Protein AF-A0A662L1Z4-F1 (afdb_monomer)

Foldseek 3Di:
DDPVDDDDDDDDDDPVVVVVLVVCCVVPVDVDSVRVVVVVVVVVVVVVVVVVVVVVVVVVVVVVVVVVVVVVVVVVVD

Structure (mmCIF, N/CA/C/O backbone):
data_AF-A0A662L1Z4-F1
#
_entry.id   AF-A0A662L1Z4-F1
#
loop_
_atom_site.group_PDB
_atom_site.id
_atom_site.type_symbol
_atom_site.label_atom_id
_atom_site.label_alt_id
_atom_site.label_comp_id
_atom_site.label_asym_id
_atom_site.label_entity_id
_atom_site.label_seq_id
_atom_site.pdbx_PDB_ins_code
_atom_site.Cartn_x
_atom_site.Cartn_y
_atom_sit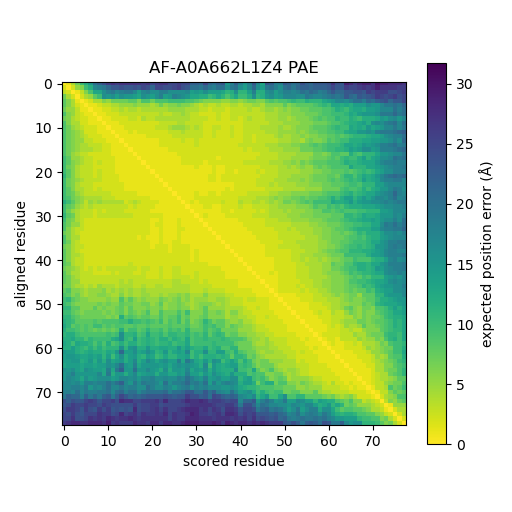e.Cartn_z
_atom_site.occupancy
_atom_site.B_iso_or_equiv
_atom_site.auth_seq_id
_atom_site.auth_comp_id
_atom_site.auth_asym_id
_atom_site.auth_atom_id
_atom_site.pdbx_PDB_model_num
ATOM 1 N N . MET A 1 1 ? -3.915 14.462 7.386 1.00 52.78 1 MET A N 1
ATOM 2 C CA . MET A 1 1 ? -2.621 13.742 7.367 1.00 52.78 1 MET A CA 1
ATOM 3 C C . MET A 1 1 ? -1.884 14.133 6.097 1.00 52.78 1 MET A C 1
ATOM 5 O O . MET A 1 1 ? -1.922 13.400 5.121 1.00 52.78 1 MET A O 1
ATOM 9 N N . THR A 1 2 ? -1.282 15.321 6.079 1.00 51.00 2 THR A N 1
ATOM 10 C CA . THR A 1 2 ? -0.634 15.869 4.875 1.00 51.00 2 THR A CA 1
ATOM 11 C C . THR A 1 2 ? 0.793 16.255 5.225 1.00 51.00 2 THR A C 1
ATOM 13 O O . THR A 1 2 ? 1.190 17.408 5.110 1.00 51.00 2 THR A O 1
ATOM 16 N N . ASP A 1 3 ? 1.549 15.293 5.749 1.00 61.88 3 ASP A N 1
ATOM 17 C CA . ASP A 1 3 ? 2.994 15.456 5.803 1.00 61.88 3 ASP A CA 1
ATOM 18 C C . ASP A 1 3 ? 3.535 15.077 4.421 1.00 61.88 3 ASP A C 1
ATOM 20 O O . ASP A 1 3 ? 3.452 13.922 4.008 1.00 61.88 3 ASP A O 1
ATOM 24 N N . ALA A 1 4 ? 3.992 16.078 3.667 1.00 71.94 4 ALA A N 1
ATOM 25 C CA . ALA A 1 4 ? 4.542 15.897 2.324 1.00 71.94 4 ALA A CA 1
ATOM 26 C C . ALA A 1 4 ? 5.989 15.377 2.346 1.00 71.94 4 ALA A C 1
ATOM 28 O O . ALA A 1 4 ? 6.585 15.157 1.289 1.00 71.94 4 ALA A O 1
ATOM 29 N N . ARG A 1 5 ? 6.579 15.205 3.534 1.00 88.31 5 ARG A N 1
ATOM 30 C CA . ARG A 1 5 ? 7.934 14.682 3.673 1.00 88.31 5 ARG A CA 1
ATOM 31 C C . ARG A 1 5 ? 7.962 13.200 3.318 1.00 88.31 5 ARG A C 1
ATOM 33 O O . ARG A 1 5 ? 7.110 12.418 3.732 1.00 88.31 5 ARG A O 1
ATOM 40 N N . THR A 1 6 ? 8.978 12.815 2.558 1.00 89.62 6 THR A N 1
ATOM 41 C CA . THR A 1 6 ? 9.228 11.425 2.177 1.00 89.62 6 THR A CA 1
ATOM 42 C C . THR A 1 6 ? 10.624 11.029 2.614 1.00 89.62 6 THR A C 1
ATOM 44 O O . THR A 1 6 ? 11.570 11.769 2.357 1.00 89.62 6 THR A O 1
ATOM 47 N N . GLU A 1 7 ? 10.755 9.840 3.191 1.00 94.25 7 GLU A N 1
ATOM 48 C CA . GLU A 1 7 ? 12.033 9.276 3.623 1.00 94.25 7 GLU A CA 1
ATOM 49 C C . GLU A 1 7 ? 12.430 8.098 2.732 1.00 94.25 7 GLU A C 1
ATOM 51 O O . GLU A 1 7 ? 11.590 7.291 2.318 1.00 94.25 7 GLU A O 1
ATOM 56 N N . LYS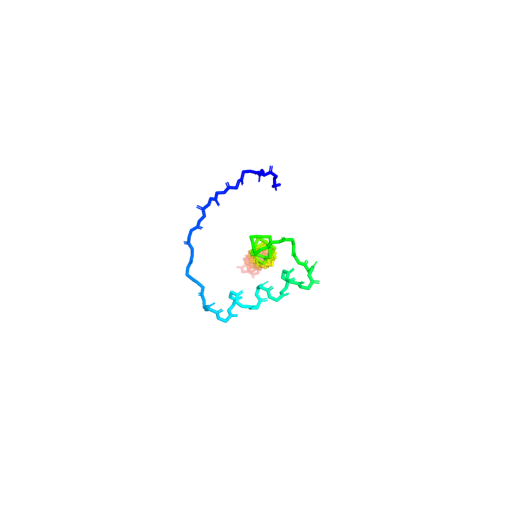 A 1 8 ? 13.725 7.984 2.418 1.00 94.12 8 LYS A N 1
ATOM 57 C CA . LYS A 1 8 ? 14.244 6.874 1.610 1.00 94.12 8 LYS A CA 1
ATOM 58 C C . LYS A 1 8 ? 14.506 5.665 2.501 1.00 94.12 8 LYS A C 1
ATOM 60 O O . LYS A 1 8 ? 15.308 5.729 3.425 1.00 94.12 8 LYS A O 1
ATOM 65 N N . ILE A 1 9 ? 13.913 4.532 2.145 1.00 94.81 9 ILE A N 1
ATOM 66 C CA . ILE A 1 9 ? 14.135 3.249 2.819 1.00 94.81 9 ILE A CA 1
ATOM 67 C C . ILE A 1 9 ? 14.725 2.216 1.854 1.00 94.81 9 ILE A C 1
ATOM 69 O O . ILE A 1 9 ? 14.566 2.324 0.637 1.00 94.81 9 ILE A O 1
ATOM 73 N N . THR A 1 10 ? 15.402 1.201 2.395 1.00 96.12 10 THR A N 1
ATOM 74 C CA . THR A 1 10 ? 15.868 0.032 1.631 1.00 96.12 10 THR A CA 1
ATOM 75 C C . THR A 1 10 ? 15.174 -1.212 2.166 1.00 96.12 10 THR A C 1
ATOM 77 O O . THR A 1 10 ? 15.251 -1.495 3.357 1.00 96.12 10 THR A O 1
ATOM 80 N N . ILE A 1 11 ? 14.509 -1.960 1.287 1.00 94.69 11 ILE A N 1
ATOM 81 C CA . ILE A 1 11 ? 13.778 -3.187 1.628 1.00 94.69 11 ILE A CA 1
ATOM 82 C C . ILE A 1 11 ? 14.214 -4.334 0.716 1.00 94.69 11 ILE A C 1
ATOM 84 O O . ILE A 1 11 ? 14.664 -4.112 -0.408 1.00 94.69 11 ILE A O 1
ATOM 88 N N . ARG A 1 12 ? 14.068 -5.575 1.189 1.00 96.88 12 ARG A N 1
ATOM 89 C CA . ARG A 1 12 ? 14.259 -6.777 0.367 1.00 96.88 12 ARG A CA 1
ATOM 90 C C . ARG A 1 12 ? 12.894 -7.293 -0.068 1.00 96.88 12 ARG A C 1
ATOM 92 O O . ARG A 1 12 ? 12.065 -7.602 0.779 1.00 96.88 12 ARG A O 1
ATOM 99 N N . LEU A 1 13 ? 12.683 -7.398 -1.376 1.00 96.19 13 LEU A N 1
ATOM 100 C CA . LEU A 1 13 ? 11.467 -7.953 -1.965 1.00 96.19 13 LEU A CA 1
ATOM 101 C C . LEU A 1 13 ? 11.811 -9.157 -2.847 1.00 96.19 13 LEU A C 1
ATOM 103 O O . LEU A 1 13 ? 12.882 -9.168 -3.464 1.00 96.19 13 LEU A O 1
ATOM 107 N N . PRO A 1 14 ? 10.913 -10.153 -2.954 1.00 98.19 14 PRO A N 1
ATOM 108 C CA . PRO A 1 14 ? 11.042 -11.206 -3.949 1.00 98.19 14 PRO A CA 1
ATOM 109 C C . PRO A 1 14 ? 11.200 -10.622 -5.357 1.00 98.19 14 PRO A C 1
ATOM 111 O O . PRO A 1 14 ? 10.488 -9.695 -5.749 1.00 98.19 14 PRO A O 1
ATOM 114 N N . VAL A 1 15 ? 12.102 -11.200 -6.154 1.00 97.94 15 VAL A N 1
ATOM 115 C CA . VAL A 1 15 ? 12.362 -10.741 -7.532 1.00 97.94 15 VAL A CA 1
ATOM 116 C C . VAL A 1 15 ? 11.101 -10.823 -8.400 1.00 97.94 15 VAL A C 1
ATOM 118 O O . VAL A 1 15 ? 10.893 -9.987 -9.275 1.00 97.94 15 VAL A O 1
ATOM 121 N N . SER A 1 16 ? 10.226 -11.801 -8.144 1.00 98.12 16 SER A N 1
ATOM 122 C CA . SER A 1 16 ? 8.920 -11.915 -8.802 1.00 98.12 16 SER A CA 1
ATOM 123 C C . SER A 1 16 ? 8.051 -10.671 -8.606 1.00 98.12 16 SER A C 1
ATOM 125 O O . SER A 1 16 ? 7.421 -10.232 -9.562 1.00 98.12 16 SER A O 1
ATOM 127 N N . TYR A 1 17 ? 8.061 -10.068 -7.416 1.00 97.50 17 TYR A N 1
ATOM 128 C CA . TYR A 1 17 ? 7.244 -8.890 -7.114 1.00 97.50 17 TYR A CA 1
ATOM 129 C C . TYR A 1 17 ? 7.798 -7.652 -7.808 1.00 97.50 17 TYR A C 1
ATOM 131 O O . TYR A 1 17 ? 7.039 -6.891 -8.398 1.00 97.50 17 TYR A O 1
ATOM 139 N N . LEU A 1 18 ? 9.125 -7.494 -7.832 1.00 96.94 18 LEU A N 1
ATOM 140 C CA . LEU A 1 18 ? 9.764 -6.421 -8.599 1.00 96.94 18 LEU A CA 1
ATOM 141 C C . LEU A 1 18 ? 9.411 -6.508 -10.090 1.00 96.94 18 LEU A C 1
ATOM 143 O O . LEU A 1 18 ? 9.089 -5.492 -10.698 1.00 96.94 18 LEU A O 1
ATOM 147 N N . ARG A 1 19 ? 9.395 -7.722 -10.660 1.00 98.06 19 ARG A N 1
ATOM 148 C CA . ARG A 1 19 ? 8.974 -7.942 -12.052 1.00 98.06 19 ARG A CA 1
ATOM 149 C C . ARG A 1 19 ? 7.500 -7.610 -12.286 1.00 98.06 19 ARG A C 1
ATOM 151 O O . ARG A 1 19 ? 7.184 -7.038 -13.320 1.00 98.06 19 ARG A O 1
ATOM 158 N N . ALA A 1 20 ? 6.614 -7.947 -11.351 1.00 97.81 20 ALA A N 1
ATOM 159 C CA . ALA A 1 20 ? 5.201 -7.585 -11.454 1.00 97.81 20 ALA A CA 1
ATOM 160 C C . ALA A 1 20 ? 5.015 -6.058 -11.431 1.00 97.81 20 ALA A C 1
ATOM 162 O O . ALA A 1 20 ? 4.345 -5.512 -12.303 1.00 97.81 20 ALA A O 1
ATOM 163 N N . ILE A 1 21 ? 5.691 -5.362 -10.510 1.00 97.56 21 ILE A N 1
ATOM 164 C CA . ILE A 1 21 ? 5.679 -3.892 -10.439 1.00 97.56 21 ILE A CA 1
ATOM 165 C C . ILE A 1 21 ? 6.211 -3.281 -11.744 1.00 97.56 21 ILE A C 1
ATOM 167 O O . ILE A 1 21 ? 5.650 -2.311 -12.244 1.00 97.56 21 ILE A O 1
ATOM 171 N N . ASP A 1 22 ? 7.261 -3.860 -12.332 1.00 97.94 22 ASP A N 1
ATOM 172 C CA . ASP A 1 22 ? 7.792 -3.401 -13.618 1.00 97.94 22 ASP A CA 1
ATOM 173 C C . ASP A 1 22 ? 6.776 -3.482 -14.752 1.00 97.94 22 ASP A C 1
ATOM 175 O O . ASP A 1 22 ? 6.737 -2.586 -15.592 1.00 97.94 22 ASP A O 1
ATOM 179 N N . VAL A 1 23 ? 5.960 -4.537 -14.790 1.00 98.31 23 VAL A N 1
ATOM 180 C CA . VAL A 1 23 ? 4.889 -4.656 -15.785 1.00 98.31 23 VAL A CA 1
ATOM 181 C C . VAL A 1 23 ? 3.870 -3.536 -15.595 1.00 98.31 23 VAL A C 1
ATOM 183 O O . VAL A 1 23 ? 3.560 -2.865 -16.574 1.00 98.31 23 VAL A O 1
ATOM 186 N N . LEU A 1 24 ? 3.429 -3.277 -14.359 1.00 97.94 24 LEU A N 1
ATOM 187 C CA . LEU A 1 24 ? 2.466 -2.208 -14.054 1.00 97.94 24 LEU A CA 1
ATOM 188 C C . LEU A 1 24 ? 2.975 -0.829 -14.500 1.00 97.94 24 LEU A C 1
ATOM 190 O O . LEU A 1 24 ? 2.255 -0.057 -15.126 1.00 97.94 24 LEU A O 1
ATOM 194 N N . VAL A 1 25 ? 4.254 -0.540 -14.261 1.00 98.25 25 VAL A N 1
ATOM 195 C CA . VAL A 1 25 ? 4.863 0.715 -14.725 1.00 98.25 25 VAL A CA 1
ATOM 196 C C . VAL A 1 25 ? 4.947 0.763 -16.255 1.00 98.25 25 VAL A C 1
ATOM 198 O O . VAL A 1 25 ? 4.640 1.785 -16.861 1.00 98.25 25 VAL A O 1
ATOM 201 N N . ARG A 1 26 ? 5.336 -0.340 -16.907 1.00 97.94 26 ARG A N 1
ATOM 202 C CA . ARG A 1 26 ? 5.481 -0.399 -18.375 1.00 97.94 26 ARG A CA 1
ATOM 203 C C . ARG A 1 26 ? 4.166 -0.220 -19.124 1.00 97.94 26 ARG A C 1
ATOM 205 O O . ARG A 1 26 ? 4.184 0.357 -20.205 1.00 97.94 26 ARG A O 1
ATOM 212 N N . VAL A 1 27 ? 3.058 -0.719 -18.580 1.00 98.06 27 VAL A N 1
ATOM 213 C CA . VAL A 1 27 ? 1.728 -0.550 -19.190 1.00 98.06 27 VAL A CA 1
ATOM 214 C C . VAL A 1 27 ? 1.109 0.820 -18.892 1.00 98.06 27 VAL A C 1
ATOM 216 O O . VAL A 1 27 ? 0.033 1.116 -19.398 1.00 98.06 27 VAL A O 1
ATOM 219 N N . GLY A 1 28 ? 1.792 1.664 -18.109 1.00 97.25 28 GLY A N 1
ATOM 220 C CA . GLY A 1 28 ? 1.346 3.017 -17.780 1.00 97.25 28 GLY A CA 1
ATOM 221 C C . GLY A 1 28 ? 0.371 3.101 -16.605 1.00 97.25 28 GLY A C 1
ATOM 222 O O . GLY A 1 28 ? -0.174 4.174 -16.372 1.00 97.25 28 GLY A O 1
ATOM 223 N N . ASP A 1 29 ? 0.173 2.012 -15.857 1.00 97.62 29 ASP A N 1
ATOM 224 C CA . ASP A 1 29 ? -0.707 1.981 -14.679 1.00 97.62 29 ASP A CA 1
ATOM 225 C C . ASP A 1 29 ? -0.134 2.826 -13.528 1.00 97.62 29 ASP A C 1
ATOM 227 O O . ASP A 1 29 ? -0.851 3.543 -12.837 1.00 97.62 29 ASP A O 1
ATOM 231 N N . PHE A 1 30 ? 1.198 2.827 -13.382 1.00 97.75 30 PHE A N 1
ATOM 232 C CA . PHE A 1 30 ? 1.903 3.689 -12.435 1.00 97.75 30 PHE A CA 1
ATOM 233 C C . PHE A 1 30 ? 3.053 4.457 -13.092 1.00 97.75 30 PHE A C 1
ATOM 235 O O . PHE A 1 30 ? 3.791 3.898 -13.904 1.00 97.75 30 PHE A O 1
ATOM 242 N N . PRO A 1 31 ? 3.313 5.708 -12.668 1.00 97.00 31 PRO A N 1
ATOM 243 C CA . PRO A 1 31 ? 4.393 6.522 -13.227 1.00 97.00 31 PRO A CA 1
ATOM 244 C C . PRO A 1 31 ? 5.792 6.038 -12.812 1.00 97.00 31 PRO A C 1
ATOM 246 O O . PRO A 1 31 ? 6.786 6.370 -13.452 1.00 97.00 31 PRO A O 1
ATOM 249 N N . SER A 1 32 ? 5.909 5.293 -11.706 1.00 97.94 32 SER A N 1
ATOM 250 C CA . SER A 1 32 ? 7.180 4.735 -11.237 1.00 97.94 32 SER A CA 1
ATOM 251 C C . SER A 1 32 ? 6.970 3.571 -10.269 1.00 97.94 32 SER A C 1
ATOM 253 O O . SER A 1 32 ? 5.914 3.453 -9.646 1.00 97.94 32 SER A O 1
ATOM 255 N N . ARG A 1 33 ? 8.022 2.766 -10.056 1.00 96.38 33 ARG A N 1
ATOM 256 C CA . ARG A 1 33 ? 8.034 1.717 -9.018 1.00 96.38 33 ARG A CA 1
ATOM 257 C C . ARG A 1 33 ? 7.734 2.287 -7.634 1.00 96.38 33 ARG A C 1
ATOM 259 O O . ARG A 1 33 ? 7.001 1.682 -6.862 1.00 96.38 33 ARG A O 1
ATOM 266 N N . SER A 1 34 ? 8.306 3.451 -7.325 1.00 96.56 34 SER A N 1
ATOM 267 C CA . SER A 1 34 ? 8.111 4.117 -6.038 1.00 96.56 34 SER A CA 1
ATOM 268 C C . SER A 1 34 ? 6.654 4.511 -5.821 1.00 96.56 34 SER A C 1
ATOM 270 O O . SER A 1 34 ? 6.174 4.411 -4.698 1.00 96.56 34 SER A O 1
ATOM 272 N N . GLU A 1 35 ? 5.945 4.926 -6.874 1.00 96.44 35 GLU A N 1
ATOM 273 C CA . GLU A 1 35 ? 4.526 5.268 -6.769 1.00 96.44 35 GLU A CA 1
ATOM 274 C C . GLU A 1 35 ? 3.651 4.031 -6.589 1.00 96.44 35 GLU A C 1
ATOM 276 O O . GLU A 1 35 ? 2.830 4.014 -5.680 1.00 96.44 35 GLU A O 1
ATOM 281 N N . ALA A 1 36 ? 3.903 2.965 -7.356 1.00 97.00 36 ALA A N 1
ATOM 282 C CA . ALA A 1 36 ? 3.204 1.691 -7.180 1.00 97.00 36 ALA A CA 1
ATOM 283 C C . ALA A 1 36 ? 3.353 1.151 -5.744 1.00 97.00 36 ALA A C 1
ATOM 285 O O . ALA A 1 36 ? 2.385 0.723 -5.119 1.00 97.00 36 ALA A O 1
ATOM 286 N N . ILE A 1 37 ? 4.567 1.225 -5.183 1.00 96.31 37 ILE A N 1
ATOM 287 C CA . ILE A 1 37 ? 4.834 0.794 -3.803 1.00 96.31 37 ILE A CA 1
ATOM 288 C C . ILE A 1 37 ? 4.143 1.718 -2.793 1.00 96.31 37 ILE A C 1
ATOM 290 O O . ILE A 1 37 ? 3.545 1.228 -1.837 1.00 96.31 37 ILE A O 1
ATOM 294 N N . ARG A 1 38 ? 4.198 3.044 -2.983 1.00 94.88 38 ARG A N 1
ATOM 295 C CA . ARG A 1 38 ? 3.504 3.997 -2.099 1.00 94.88 38 ARG A CA 1
ATOM 296 C C . ARG A 1 38 ? 1.997 3.775 -2.094 1.00 94.88 38 ARG A C 1
ATOM 298 O O . ARG A 1 38 ? 1.408 3.824 -1.019 1.00 94.88 38 ARG A O 1
ATOM 305 N N . TYR A 1 39 ? 1.406 3.531 -3.260 1.00 95.94 39 TYR A N 1
ATOM 306 C CA . TYR A 1 39 ? -0.010 3.217 -3.404 1.00 95.94 39 TYR A CA 1
ATOM 307 C C . TYR A 1 39 ? -0.368 1.955 -2.606 1.00 95.94 39 TYR A C 1
ATOM 309 O O . TYR A 1 39 ? -1.204 2.015 -1.711 1.00 95.94 39 TYR A O 1
ATOM 317 N N . ALA A 1 40 ? 0.361 0.853 -2.815 1.00 95.81 40 ALA A N 1
ATOM 318 C CA . ALA A 1 40 ? 0.118 -0.399 -2.097 1.00 95.81 40 ALA A CA 1
ATOM 319 C C . ALA A 1 40 ? 0.259 -0.261 -0.568 1.00 95.81 40 ALA A C 1
ATOM 321 O O . ALA A 1 40 ? -0.546 -0.799 0.190 1.00 95.81 40 ALA A O 1
ATOM 322 N N . VAL A 1 41 ? 1.273 0.474 -0.095 1.00 95.19 41 VAL A N 1
ATOM 323 C CA . VAL A 1 41 ? 1.467 0.727 1.344 1.00 95.19 41 VAL A CA 1
ATOM 324 C C . VAL A 1 41 ? 0.340 1.591 1.907 1.00 95.19 41 VAL A C 1
ATOM 326 O O . VAL A 1 41 ? -0.128 1.334 3.014 1.00 95.19 41 VAL A O 1
ATOM 329 N N . ARG A 1 42 ? -0.098 2.609 1.160 1.00 93.81 42 ARG A N 1
ATOM 330 C CA . ARG A 1 42 ? -1.194 3.494 1.554 1.00 93.81 42 ARG A CA 1
ATOM 331 C C . ARG A 1 42 ? -2.494 2.711 1.724 1.00 93.81 42 ARG A C 1
ATOM 333 O O . ARG A 1 42 ? -3.098 2.817 2.788 1.00 93.81 42 ARG A O 1
ATOM 340 N N . ASP A 1 43 ? -2.881 1.932 0.719 1.00 95.31 43 ASP A N 1
ATOM 341 C CA . ASP A 1 43 ? -4.114 1.137 0.746 1.00 95.31 43 ASP A CA 1
ATOM 342 C C . ASP A 1 43 ? -4.098 0.163 1.927 1.00 95.31 43 ASP A C 1
ATOM 344 O O . ASP A 1 43 ? -5.013 0.169 2.748 1.00 95.31 43 ASP A O 1
ATOM 348 N N . MET A 1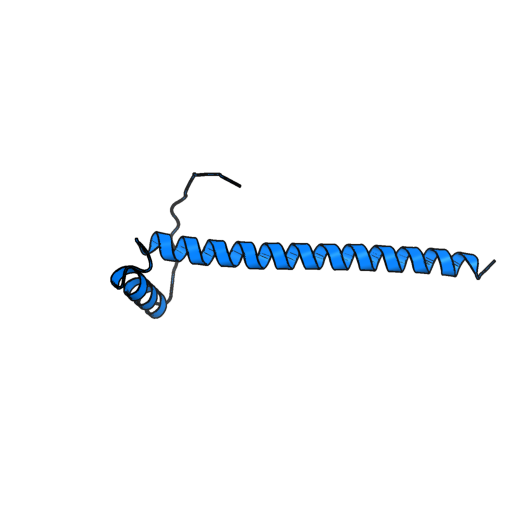 44 ? -2.985 -0.554 2.116 1.00 95.69 44 MET A N 1
ATOM 349 C CA . MET A 1 44 ? -2.803 -1.443 3.265 1.00 95.69 44 MET A CA 1
ATOM 350 C C . MET A 1 44 ? -2.956 -0.705 4.608 1.00 95.69 44 MET A C 1
ATOM 352 O O . MET A 1 44 ? -3.539 -1.248 5.545 1.00 95.69 44 MET A O 1
ATOM 356 N N . ILE A 1 45 ? -2.422 0.514 4.751 1.00 95.06 45 ILE A N 1
ATOM 357 C CA . ILE A 1 45 ? -2.564 1.285 5.996 1.00 95.06 45 ILE A CA 1
ATOM 358 C C . ILE A 1 45 ? -4.027 1.660 6.232 1.00 95.06 45 ILE A C 1
ATOM 360 O O . ILE A 1 45 ? -4.510 1.451 7.343 1.00 95.06 45 ILE A O 1
ATOM 364 N N . TYR A 1 46 ? -4.726 2.189 5.225 1.00 92.12 46 TYR A N 1
ATOM 365 C CA . TYR A 1 46 ? -6.127 2.593 5.378 1.00 92.12 46 TYR A CA 1
ATOM 366 C C . TYR A 1 46 ? -7.023 1.408 5.739 1.00 92.12 46 TYR A C 1
ATOM 368 O O . TYR A 1 46 ? -7.716 1.473 6.753 1.00 92.12 46 TYR A O 1
ATOM 376 N N . GLU A 1 47 ? -6.904 0.290 5.019 1.00 93.56 47 GLU A N 1
ATOM 377 C CA . GLU A 1 47 ? -7.655 -0.937 5.320 1.00 93.56 47 GLU A CA 1
ATOM 378 C C . GLU A 1 47 ? -7.440 -1.408 6.768 1.00 93.56 47 GLU A C 1
ATOM 380 O O . GLU A 1 47 ? -8.365 -1.855 7.451 1.00 93.56 47 GLU A O 1
ATOM 385 N N . ARG A 1 48 ? -6.204 -1.302 7.271 1.00 92.75 48 ARG A N 1
ATOM 386 C CA . ARG A 1 48 ? -5.864 -1.733 8.634 1.00 92.75 48 ARG A CA 1
ATOM 387 C C . ARG A 1 48 ? -6.326 -0.739 9.691 1.00 92.75 48 ARG A C 1
ATOM 389 O O . ARG A 1 48 ? -6.732 -1.178 10.766 1.00 92.75 48 ARG A O 1
ATOM 396 N N . VAL A 1 49 ? -6.272 0.560 9.410 1.00 93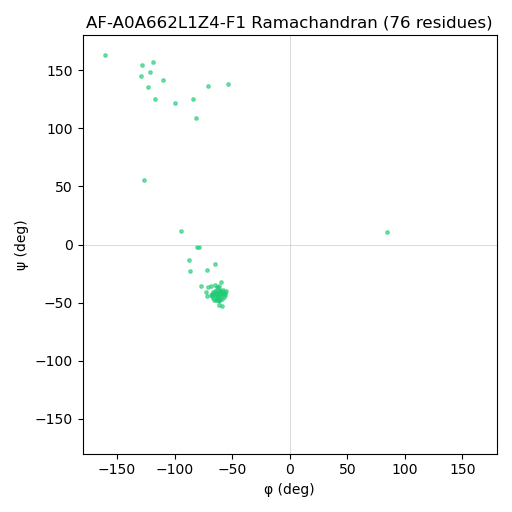.00 49 VAL A N 1
ATOM 397 C CA . VAL A 1 49 ? -6.778 1.602 10.313 1.00 93.00 49 VAL A CA 1
ATOM 398 C C . VAL A 1 49 ? -8.286 1.460 10.481 1.00 93.00 49 VAL A C 1
ATOM 400 O O . VAL A 1 49 ? -8.749 1.410 11.621 1.00 93.00 49 VAL A O 1
ATOM 403 N N . ASP A 1 50 ? -9.029 1.298 9.388 1.00 89.62 50 ASP A N 1
ATOM 404 C CA . ASP A 1 50 ? -10.486 1.140 9.434 1.00 89.62 50 ASP A CA 1
ATOM 405 C C . ASP A 1 50 ? -10.881 -0.108 1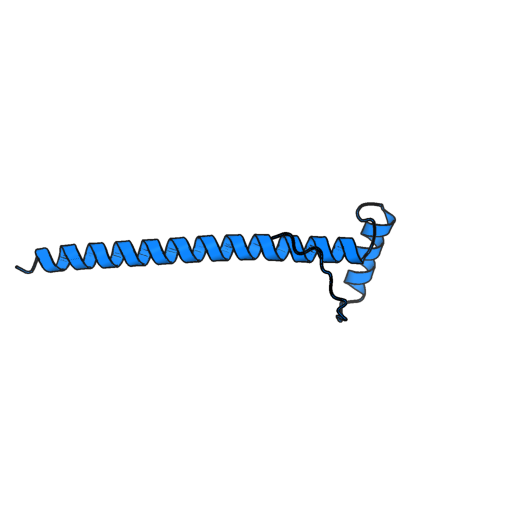0.235 1.00 89.62 50 ASP A C 1
ATOM 407 O O . ASP A 1 50 ? -11.697 -0.031 11.158 1.00 89.62 50 ASP A O 1
ATOM 411 N N . TYR A 1 51 ? -10.203 -1.234 9.989 1.00 91.69 51 TYR A N 1
ATOM 412 C CA . TYR A 1 51 ? -10.405 -2.464 10.758 1.00 91.69 51 TYR A CA 1
ATOM 413 C C . TYR A 1 51 ? -10.145 -2.281 12.263 1.00 91.69 51 TYR A C 1
ATOM 415 O O . TYR A 1 51 ? -10.896 -2.788 13.102 1.00 91.69 51 TYR A O 1
ATOM 423 N N . VAL A 1 52 ? -9.078 -1.567 12.632 1.00 93.12 52 VAL A N 1
ATOM 424 C CA . VAL A 1 52 ? -8.744 -1.309 14.040 1.00 93.12 52 VAL A CA 1
ATOM 425 C C . VAL A 1 52 ? -9.779 -0.389 14.688 1.00 93.12 52 VAL A C 1
ATOM 427 O O . VAL A 1 52 ? -10.211 -0.676 15.804 1.00 93.12 52 VAL A O 1
ATOM 430 N N . ILE A 1 53 ? -10.221 0.665 13.997 1.00 92.69 53 ILE A N 1
ATOM 431 C CA . ILE A 1 53 ? -11.249 1.590 14.498 1.00 92.69 53 ILE A CA 1
ATOM 432 C C . ILE A 1 53 ? -12.564 0.848 14.753 1.00 92.69 53 ILE A C 1
ATOM 434 O O . ILE A 1 53 ? -13.160 1.009 15.819 1.00 92.69 53 ILE A O 1
ATOM 438 N N . GLU A 1 54 ? -13.014 0.013 13.813 1.00 92.56 54 GLU A N 1
ATOM 439 C CA . GLU A 1 54 ? -14.224 -0.793 14.003 1.00 92.56 54 GLU A CA 1
ATOM 440 C C . GLU A 1 54 ? -14.101 -1.743 15.191 1.00 92.56 54 GLU A C 1
ATOM 442 O O . 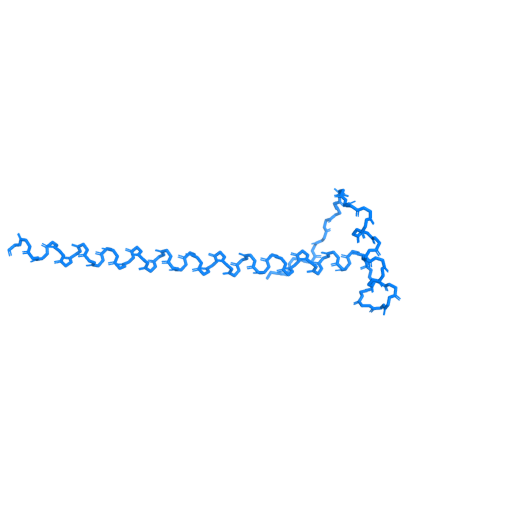GLU A 1 54 ? -15.036 -1.881 15.982 1.00 92.56 54 GLU A O 1
ATOM 447 N N . LYS A 1 55 ? -12.942 -2.390 15.338 1.00 92.62 55 LYS A N 1
ATOM 448 C CA . LYS A 1 55 ? -12.704 -3.312 16.446 1.00 92.62 55 LYS A CA 1
ATOM 449 C C . LYS A 1 55 ? -12.745 -2.594 17.796 1.00 92.62 55 LYS A C 1
ATOM 451 O O . LYS A 1 55 ? -13.363 -3.116 18.718 1.00 92.62 55 LYS A O 1
ATOM 456 N N . ILE A 1 56 ? -12.135 -1.411 17.898 1.00 93.06 56 ILE A N 1
ATOM 457 C CA . ILE A 1 56 ? -12.158 -0.595 19.122 1.00 93.06 56 ILE A CA 1
ATOM 458 C C . ILE A 1 56 ? -13.596 -0.202 19.476 1.00 93.06 56 ILE A C 1
ATOM 460 O O . ILE A 1 56 ? -14.018 -0.438 20.603 1.00 93.06 56 ILE A O 1
ATOM 464 N N . LYS A 1 57 ? -14.386 0.292 18.511 1.00 93.75 57 LYS A N 1
ATOM 465 C CA . LYS A 1 57 ? -15.797 0.655 18.748 1.00 93.75 57 LYS A CA 1
ATOM 466 C C . LYS A 1 57 ? -16.623 -0.519 19.276 1.00 93.75 57 LYS A C 1
ATOM 468 O O . LYS A 1 57 ? -17.338 -0.366 20.258 1.00 93.75 57 LYS A O 1
ATOM 473 N N . ARG A 1 58 ? -16.477 -1.705 18.674 1.00 92.50 58 ARG A N 1
ATOM 474 C CA . ARG A 1 58 ? -17.182 -2.919 19.127 1.00 92.50 58 ARG A CA 1
ATOM 475 C C . ARG A 1 58 ? -16.781 -3.325 20.546 1.00 92.50 58 ARG A C 1
ATOM 477 O O . ARG A 1 58 ? -17.624 -3.801 21.298 1.00 92.50 58 ARG A O 1
ATOM 484 N N . MET A 1 59 ? -15.507 -3.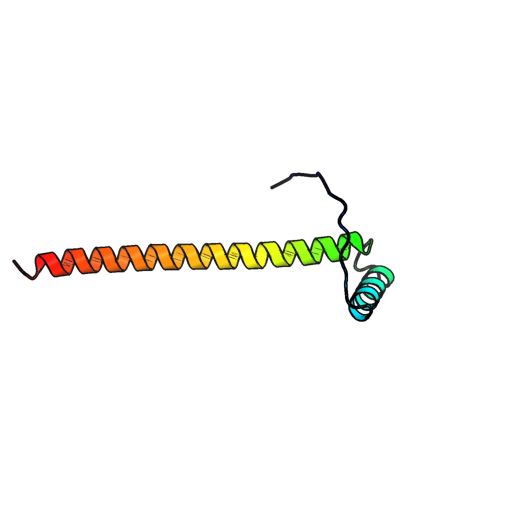157 20.907 1.00 89.88 59 MET A N 1
ATOM 485 C CA . MET A 1 59 ? -15.036 -3.427 22.267 1.00 89.88 59 MET A CA 1
ATOM 486 C C . MET A 1 59 ? -15.632 -2.435 23.271 1.00 89.88 59 MET A C 1
ATOM 488 O O . MET A 1 59 ? -16.171 -2.871 24.282 1.00 89.88 59 MET A O 1
ATOM 492 N N . GLU A 1 60 ? -15.629 -1.136 22.961 1.00 92.44 60 GLU A N 1
ATOM 493 C CA . GLU A 1 60 ? -16.250 -0.115 23.817 1.00 92.44 60 GLU A CA 1
ATOM 494 C C . GLU A 1 60 ? -17.760 -0.341 23.999 1.00 92.44 60 GLU A C 1
ATOM 496 O O . GLU A 1 60 ? -18.291 -0.158 25.093 1.00 92.44 60 GLU A O 1
ATOM 501 N N . GLU A 1 61 ? -18.473 -0.729 22.940 1.00 93.62 61 GLU A N 1
ATOM 502 C CA . GLU A 1 61 ? -19.904 -1.047 23.004 1.00 93.62 61 GLU A CA 1
ATOM 503 C C . GLU A 1 61 ? -20.171 -2.284 23.869 1.00 93.62 61 GLU A C 1
ATOM 505 O O . GLU A 1 61 ? -21.073 -2.265 24.707 1.00 93.62 61 GLU A O 1
ATOM 510 N N . ALA A 1 62 ? -19.363 -3.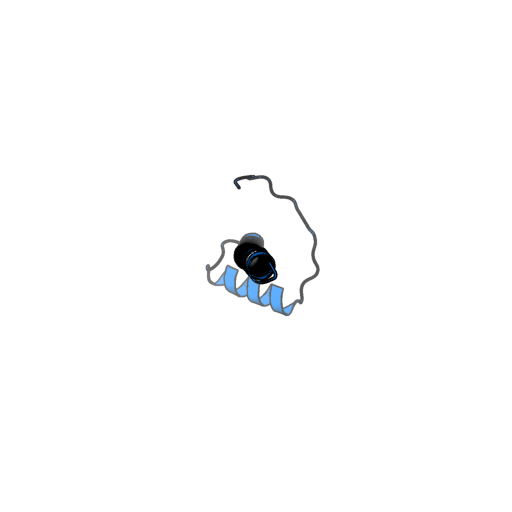338 23.718 1.00 88.88 62 ALA A N 1
ATOM 511 C CA . ALA A 1 62 ? -19.467 -4.536 24.544 1.00 88.88 62 ALA A CA 1
ATOM 512 C C . ALA A 1 62 ? -19.203 -4.231 26.027 1.00 88.88 62 ALA A C 1
ATOM 514 O O . ALA A 1 62 ? -19.967 -4.671 26.884 1.00 88.88 62 ALA A O 1
ATOM 515 N N . GLU A 1 63 ? -18.172 -3.437 26.332 1.00 89.50 63 GLU A N 1
ATOM 516 C CA . GLU A 1 63 ? -17.871 -2.996 27.700 1.00 89.50 63 GLU A CA 1
ATOM 517 C C . GLU A 1 63 ? -19.025 -2.188 28.307 1.00 89.50 63 GLU A C 1
ATOM 519 O O . GLU A 1 63 ? -19.397 -2.418 29.460 1.00 89.50 63 GLU A O 1
ATOM 524 N N . ARG A 1 64 ? -19.650 -1.291 27.531 1.00 93.06 64 ARG A N 1
ATOM 525 C CA . ARG A 1 64 ? -20.830 -0.533 27.986 1.00 93.06 64 ARG A CA 1
ATOM 526 C C . ARG A 1 64 ? -22.021 -1.438 28.279 1.00 9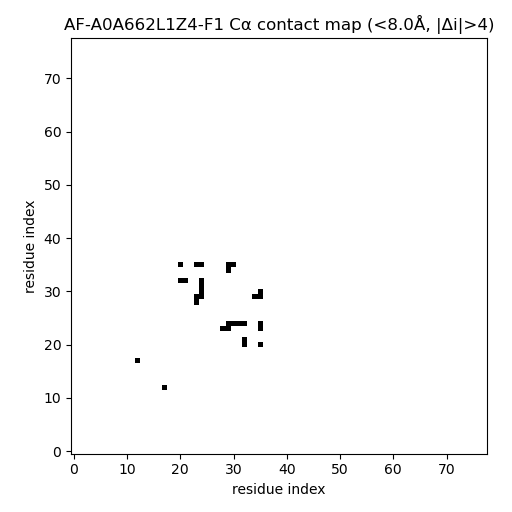3.06 64 ARG A C 1
ATOM 528 O O . ARG A 1 64 ? -22.658 -1.260 29.313 1.00 93.06 64 ARG A O 1
ATOM 535 N N . LEU A 1 65 ? -22.307 -2.401 27.402 1.00 89.88 65 LEU A N 1
ATOM 536 C CA . LEU A 1 65 ? -23.406 -3.352 27.592 1.00 89.88 65 LEU A CA 1
ATOM 537 C C . LEU A 1 65 ? -23.188 -4.223 28.833 1.00 89.88 65 LEU A C 1
ATOM 539 O O . LEU A 1 65 ? -24.123 -4.433 29.602 1.00 89.88 65 LEU A O 1
ATOM 543 N N . ILE A 1 66 ? -21.959 -4.694 29.060 1.00 87.62 66 ILE A N 1
ATOM 544 C CA . ILE A 1 66 ? -21.608 -5.469 30.259 1.00 87.62 66 ILE A CA 1
ATOM 545 C C . ILE A 1 66 ? -21.807 -4.618 31.519 1.00 87.62 66 ILE A C 1
ATOM 547 O O . ILE A 1 66 ? -22.481 -5.057 32.448 1.00 87.62 66 ILE A O 1
ATOM 551 N N . ALA A 1 67 ? -21.307 -3.379 31.531 1.00 89.75 67 ALA A N 1
ATOM 552 C CA . ALA A 1 67 ? -21.482 -2.472 32.666 1.00 89.75 67 ALA A CA 1
ATOM 553 C C . ALA A 1 67 ? -22.965 -2.148 32.940 1.00 89.75 67 ALA A C 1
ATOM 555 O O . ALA A 1 67 ? -23.381 -2.005 34.094 1.00 89.75 67 ALA A O 1
ATOM 556 N N . GLU A 1 68 ? -23.778 -2.036 31.889 1.00 91.06 68 GLU A N 1
ATOM 557 C CA . GLU A 1 68 ? -25.220 -1.837 32.006 1.00 91.06 68 GLU A CA 1
ATOM 558 C C . GLU A 1 68 ? -25.922 -3.075 32.592 1.00 91.06 68 GLU A C 1
ATOM 560 O O . GLU A 1 68 ? -26.727 -2.941 33.517 1.00 91.06 68 GLU A O 1
ATOM 565 N N . LEU A 1 69 ? -25.572 -4.280 32.133 1.00 85.25 69 LEU A N 1
ATOM 566 C CA . LEU A 1 69 ? -26.092 -5.538 32.682 1.00 85.25 69 LEU A CA 1
ATOM 567 C C . LEU A 1 69 ? -25.728 -5.717 34.163 1.00 85.25 69 LEU A C 1
ATOM 569 O O . LEU A 1 69 ? -26.598 -6.071 34.965 1.00 85.25 69 LEU A O 1
ATOM 573 N N . ASP A 1 70 ? -24.489 -5.408 34.549 1.00 83.75 70 ASP A N 1
ATOM 574 C CA . ASP A 1 70 ? -24.048 -5.470 35.947 1.00 83.75 70 ASP A CA 1
ATOM 575 C C . ASP A 1 70 ? -24.881 -4.537 36.835 1.00 83.75 70 ASP A C 1
ATOM 577 O O . ASP A 1 70 ? -25.326 -4.931 37.919 1.00 83.75 70 ASP A O 1
ATOM 581 N N . LYS A 1 71 ? -25.187 -3.328 36.349 1.00 83.94 71 LYS A N 1
ATOM 582 C CA . LYS A 1 71 ? -26.041 -2.367 37.058 1.00 83.94 71 LYS A CA 1
ATOM 583 C C . LYS A 1 71 ? -27.457 -2.903 37.290 1.00 83.94 71 LYS A C 1
ATOM 585 O O . LYS A 1 71 ? -27.995 -2.715 38.382 1.00 83.94 71 LYS A O 1
ATOM 590 N N . TYR A 1 72 ? -28.058 -3.565 36.300 1.00 78.88 72 TYR A N 1
ATOM 591 C CA . TYR A 1 72 ? -29.388 -4.167 36.446 1.00 78.88 72 TYR A CA 1
ATOM 592 C C . TYR A 1 72 ? -29.375 -5.400 37.354 1.00 78.88 72 TYR A C 1
ATOM 594 O O . TYR A 1 72 ? -30.307 -5.580 38.138 1.00 78.88 72 TYR A O 1
ATOM 602 N N . SER A 1 73 ? -28.319 -6.218 37.315 1.00 72.75 73 SER A N 1
ATOM 603 C CA . SER A 1 73 ? -28.199 -7.377 38.210 1.00 72.75 73 SER A CA 1
ATOM 604 C C . SER A 1 73 ? -28.099 -6.954 39.684 1.00 72.75 73 SER A C 1
ATOM 606 O O . SER A 1 73 ? -28.793 -7.513 40.529 1.00 72.75 73 SER A O 1
ATOM 608 N N . GLY A 1 74 ? -27.356 -5.882 39.987 1.00 63.50 74 GLY A N 1
ATOM 609 C CA . GLY A 1 74 ? -27.265 -5.303 41.333 1.00 63.50 74 GLY A CA 1
ATOM 610 C C . GLY A 1 74 ? -28.572 -4.698 41.872 1.00 63.50 74 GLY A C 1
ATOM 611 O O . GLY A 1 74 ? -28.689 -4.492 43.079 1.00 63.50 74 GLY A O 1
ATOM 612 N N . LEU A 1 75 ? -29.556 -4.425 41.006 1.00 59.09 75 LEU A N 1
ATOM 613 C CA . LEU A 1 75 ? -30.892 -3.939 41.379 1.00 59.09 75 LEU A CA 1
ATOM 614 C C . LEU A 1 75 ? -31.877 -5.076 41.702 1.00 59.09 75 LEU A C 1
ATOM 616 O O . LEU A 1 75 ? -32.839 -4.831 42.421 1.00 59.09 75 LEU A O 1
ATOM 620 N N . LEU A 1 76 ? -31.646 -6.296 41.199 1.00 58.66 76 LEU A N 1
ATOM 621 C CA . LEU A 1 76 ? -32.511 -7.467 41.425 1.00 58.66 76 LEU A CA 1
ATOM 622 C C . LEU A 1 76 ? -32.163 -8.248 42.703 1.00 58.66 76 LEU A C 1
ATOM 624 O O . LEU A 1 76 ? -32.950 -9.081 43.145 1.00 58.66 76 LEU A O 1
ATOM 628 N N . THR A 1 77 ? -31.000 -7.983 43.302 1.00 56.06 77 THR A N 1
ATOM 629 C CA . THR A 1 77 ? -30.531 -8.628 44.543 1.00 56.06 77 THR A CA 1
ATOM 630 C C . THR A 1 77 ? -30.863 -7.822 45.812 1.00 56.06 77 THR A C 1
ATOM 632 O O . THR A 1 77 ? -30.323 -8.121 46.878 1.00 56.06 77 THR A O 1
ATOM 635 N N . LYS A 1 78 ? -31.711 -6.788 45.714 1.00 44.91 78 LYS A N 1
ATOM 636 C CA . LYS A 1 78 ? -32.193 -5.974 46.842 1.00 44.91 78 LYS A CA 1
ATOM 637 C C . LYS A 1 78 ? -33.689 -6.129 47.066 1.00 44.91 78 LYS A C 1
ATOM 639 O O . LYS A 1 78 ? -34.425 -6.190 46.061 1.00 44.91 78 LYS A O 1
#

Secondary structure (DSSP, 8-state):
--------------HHHHHHHHHHHHTTSSS-HHHHHHHHHHHHHHHHHHHHHHHHHHHHHHHHHHHHHHHHHHHHT-

Sequence (78 aa):
MTDARTEKITIRLPVSYLRAIDVLVRVGDFPSRSEAIRYAVRDMIYERVDYVIEKIKRMEEAERLIAELDKYSGLLTK

Radius of gyration: 23.33 Å; Cα contacts (8 Å, |Δi|>4): 15; chains: 1; bounding box: 48×28×66 Å

Solvent-accessible surface area (backbone atoms only — not comparable to full-atom values): 4766 Å² total; per-residue (Å²): 141,84,76,87,78,82,82,93,81,88,83,90,73,60,69,70,55,57,52,52,46,50,50,41,32,72,77,62,78,26,98,36,65,69,51,48,51,52,50,56,54,49,52,54,49,53,60,51,50,55,54,49,52,55,50,52,52,54,50,55,51,50,53,50,51,51,54,51,50,52,57,54,53,66,58,70,78,106

Nearest PDB structures (foldseek):
  5zkt-assembly1_A  TM=5.382E-01  e=7.998E-01  Oryza sativa Japonica Group
  7vp5-assembly1_B  TM=5.261E-01  e=1.530E+00  Arabidopsis thaliana
  7vp2-assembly1_B  TM=5.311E-01  e=2.699E+00  Arabidopsis thaliana
  7vp4-assembly3_J  TM=5.120E-01  e=2.116E+00  Arabidopsis thaliana

pLDDT: mean 89.5, std 12.55, range [44.91, 98.31]

Mean predicted aligned error: 8.09 Å